Protein AF-A0A1M6JCG7-F1 (afdb_monomer_lite)

Sequence (167 aa):
MKNRKSKFIVLGVSAVIVILLGVAGFILHQKQAKESNDVATKEIVLDKKSDEKLDAVSEKQYDTLKANLSSVSSTFTLIHQMANTKIEAEDNQIWGKADITKGRCKALLEYYADHKQEAKELLGEKDYEDLVDGITKWSKDDYSKSSRVHNIVWERLGGGNGKAKEK

InterPro domains:
  IPR046208 Protein of unknown function DUF6241 [PF19754] (79-166)

Structure (mmCIF, N/CA/C/O backbone):
data_AF-A0A1M6JCG7-F1
#
_entry.id   AF-A0A1M6JCG7-F1
#
loop_
_atom_site.group_PDB
_atom_site.id
_atom_site.type_symbol
_atom_site.label_atom_id
_atom_site.label_alt_id
_atom_site.label_comp_id
_atom_site.label_asym_id
_atom_site.label_entity_id
_atom_site.label_seq_id
_atom_site.pdbx_PDB_ins_code
_atom_site.Cartn_x
_atom_site.Cartn_y
_atom_site.Cartn_z
_atom_site.occupancy
_atom_site.B_iso_or_equiv
_atom_site.auth_seq_id
_atom_site.auth_comp_id
_atom_site.auth_asym_id
_atom_site.auth_atom_id
_atom_site.pdbx_PDB_model_num
ATOM 1 N N . MET A 1 1 ? 69.219 -17.751 -30.875 1.00 46.59 1 MET A N 1
ATOM 2 C CA . MET A 1 1 ? 67.799 -17.323 -30.930 1.00 46.59 1 MET A CA 1
ATOM 3 C C . MET A 1 1 ? 66.922 -18.275 -30.115 1.00 46.59 1 MET A C 1
ATOM 5 O O . MET A 1 1 ? 66.419 -19.251 -30.648 1.00 46.59 1 MET A O 1
ATOM 9 N N . LYS A 1 2 ? 66.743 -18.031 -28.815 1.00 50.91 2 LYS A N 1
ATOM 10 C CA . LYS A 1 2 ? 65.752 -18.715 -27.963 1.00 50.91 2 LYS A CA 1
ATOM 11 C C . LYS A 1 2 ? 65.147 -17.643 -27.045 1.00 50.91 2 LYS A C 1
ATOM 13 O O . LYS A 1 2 ? 65.868 -16.724 -26.680 1.00 50.91 2 LYS A O 1
ATOM 18 N N . ASN A 1 3 ? 63.856 -17.747 -26.709 1.00 53.81 3 ASN A N 1
ATOM 19 C CA . ASN A 1 3 ? 63.162 -16.999 -25.629 1.00 53.81 3 ASN A CA 1
ATOM 20 C C . ASN A 1 3 ? 62.200 -15.844 -25.997 1.00 53.81 3 ASN A C 1
ATOM 22 O O . ASN A 1 3 ? 61.970 -14.968 -25.165 1.00 53.81 3 ASN A O 1
ATOM 26 N N . ARG A 1 4 ? 61.548 -15.846 -27.172 1.00 52.19 4 ARG A N 1
ATOM 27 C CA . ARG A 1 4 ? 60.348 -14.994 -27.388 1.00 52.19 4 ARG A CA 1
ATOM 28 C C . ARG A 1 4 ? 59.008 -15.734 -27.292 1.00 52.19 4 ARG A C 1
ATOM 30 O O . ARG A 1 4 ? 58.022 -15.112 -26.930 1.00 52.19 4 ARG A O 1
ATOM 37 N N . LYS A 1 5 ? 58.962 -17.052 -27.528 1.00 47.44 5 LYS A N 1
ATOM 38 C CA . LYS A 1 5 ? 57.702 -17.828 -27.529 1.00 47.44 5 LYS A CA 1
ATOM 39 C C . LYS A 1 5 ? 57.186 -18.206 -26.127 1.00 47.44 5 LYS A C 1
ATOM 41 O O . LYS A 1 5 ? 55.987 -18.365 -25.960 1.00 47.44 5 LYS A O 1
ATOM 46 N N . SER A 1 6 ? 58.051 -18.294 -25.110 1.00 49.62 6 SER A N 1
ATOM 47 C CA . SER A 1 6 ? 57.652 -18.689 -23.744 1.00 49.62 6 SER A CA 1
ATOM 48 C C . SER A 1 6 ? 56.943 -17.582 -22.954 1.00 49.62 6 SER A C 1
ATOM 50 O O . SER A 1 6 ? 56.085 -17.883 -22.133 1.00 49.62 6 SER A O 1
ATOM 52 N N . LYS A 1 7 ? 57.239 -16.302 -23.222 1.00 43.25 7 LYS A N 1
ATOM 53 C CA . LYS A 1 7 ? 56.613 -15.171 -22.510 1.00 43.25 7 LYS A CA 1
ATOM 54 C C . LYS A 1 7 ? 55.132 -14.985 -22.870 1.00 43.25 7 LYS A C 1
ATOM 56 O O . LYS A 1 7 ? 54.348 -14.617 -22.006 1.00 43.25 7 LYS A O 1
ATOM 61 N N . PHE A 1 8 ? 54.742 -15.301 -24.107 1.00 44.47 8 PHE A N 1
ATOM 62 C CA . PHE A 1 8 ? 53.342 -15.234 -24.549 1.00 44.47 8 PHE A CA 1
ATOM 63 C C . PHE A 1 8 ? 52.494 -16.409 -24.041 1.00 44.47 8 PHE A C 1
ATOM 65 O O . PHE A 1 8 ? 51.313 -16.228 -23.769 1.00 44.47 8 PHE A O 1
ATOM 72 N N . ILE A 1 9 ? 53.094 -17.588 -23.844 1.00 49.84 9 ILE A N 1
ATOM 73 C CA . ILE A 1 9 ? 52.392 -18.755 -23.287 1.00 49.84 9 ILE A CA 1
ATOM 74 C C . ILE A 1 9 ? 52.117 -18.550 -21.788 1.00 49.84 9 ILE A C 1
ATOM 76 O O . ILE A 1 9 ? 51.014 -18.822 -21.327 1.00 49.84 9 ILE A O 1
ATOM 80 N N . VAL A 1 10 ? 53.072 -17.991 -21.036 1.00 49.91 10 VAL A N 1
ATOM 81 C CA . VAL A 1 10 ? 52.895 -17.722 -19.595 1.00 49.91 10 VAL A CA 1
ATOM 82 C C . VAL A 1 10 ? 51.874 -16.600 -19.334 1.00 49.91 10 VAL A C 1
ATOM 84 O O . VAL A 1 10 ? 51.085 -16.722 -18.400 1.00 49.91 10 VAL A O 1
ATOM 87 N N . LEU A 1 11 ? 51.814 -15.556 -20.177 1.00 48.00 11 LEU A N 1
ATOM 88 C CA . LEU A 1 11 ? 50.774 -14.514 -20.081 1.00 48.00 11 LEU A CA 1
ATOM 89 C C . LEU A 1 11 ? 49.374 -15.012 -20.484 1.00 48.00 11 LEU A C 1
ATOM 91 O O . LEU A 1 11 ? 48.381 -14.592 -19.898 1.00 48.00 11 LEU A O 1
ATOM 95 N N . GLY A 1 12 ? 49.276 -15.899 -21.480 1.00 49.75 12 GLY A N 1
ATOM 96 C CA . GLY A 1 12 ? 47.991 -16.462 -21.909 1.00 49.75 12 GLY A CA 1
ATOM 97 C C . GLY A 1 12 ? 47.369 -17.386 -20.858 1.00 49.75 12 GLY A C 1
ATOM 98 O O . GLY A 1 12 ? 46.163 -17.345 -20.634 1.00 49.75 12 GLY A O 1
ATOM 99 N N . VAL A 1 13 ? 48.193 -18.177 -20.161 1.00 54.72 13 VAL A N 1
ATOM 100 C CA . VAL A 1 13 ? 47.728 -19.088 -19.101 1.00 54.72 13 VAL A CA 1
ATOM 101 C C . VAL A 1 13 ? 47.301 -18.324 -17.841 1.00 54.72 13 VAL A C 1
ATOM 103 O O . VAL A 1 13 ? 46.304 -18.695 -17.224 1.00 54.72 13 VAL A O 1
ATOM 106 N N . SER A 1 14 ? 47.978 -17.225 -17.478 1.00 55.44 14 SER A N 1
ATOM 107 C CA . SER A 1 14 ? 47.575 -16.423 -16.312 1.00 55.44 14 SER A CA 1
ATOM 108 C C . SER A 1 14 ? 46.227 -15.717 -16.515 1.00 55.44 14 SER A C 1
ATOM 110 O O . SER A 1 14 ? 45.427 -15.667 -15.583 1.00 55.44 14 SER A O 1
ATOM 112 N N . ALA A 1 15 ? 45.924 -15.250 -17.732 1.00 57.25 15 ALA A N 1
ATOM 113 C CA . ALA A 1 15 ? 44.639 -14.625 -18.052 1.00 57.25 15 ALA A CA 1
ATOM 114 C C . ALA A 1 15 ? 43.456 -15.607 -17.942 1.00 57.25 15 ALA A C 1
ATOM 116 O O . ALA A 1 15 ? 42.403 -15.250 -17.416 1.00 57.25 15 ALA A O 1
ATOM 117 N N . VAL A 1 16 ? 43.638 -16.865 -18.363 1.00 60.34 16 VAL A N 1
ATOM 118 C CA . VAL A 1 16 ? 42.601 -17.908 -18.249 1.00 60.34 16 VAL A CA 1
ATOM 119 C C . VAL A 1 16 ? 42.329 -18.268 -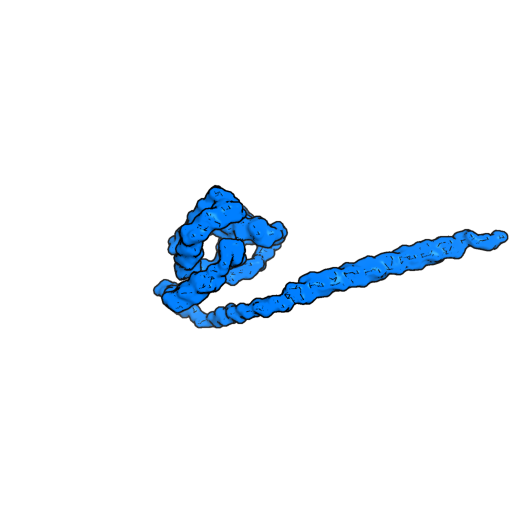16.784 1.00 60.34 16 VAL A C 1
ATOM 121 O O . VAL A 1 16 ? 41.175 -18.457 -16.405 1.00 60.34 16 VAL A O 1
ATOM 124 N N . ILE A 1 17 ? 43.359 -18.292 -15.931 1.00 61.72 17 ILE A N 1
ATOM 125 C CA . ILE A 1 17 ? 43.202 -18.570 -14.494 1.00 61.72 17 ILE A CA 1
ATOM 126 C C . ILE A 1 17 ? 42.428 -17.444 -13.789 1.00 61.72 17 ILE A C 1
ATOM 128 O O . ILE A 1 17 ? 41.550 -17.732 -12.979 1.00 61.72 17 ILE A O 1
ATOM 132 N N . VAL A 1 18 ? 42.681 -16.173 -14.127 1.00 63.53 18 VAL A N 1
ATOM 133 C CA . VAL A 1 18 ? 41.936 -15.032 -13.555 1.00 63.53 18 VAL A CA 1
ATOM 134 C C . VAL A 1 18 ? 40.460 -15.062 -13.967 1.00 63.53 18 VAL A C 1
ATOM 136 O O . VAL A 1 18 ? 39.590 -14.814 -13.133 1.00 63.53 18 VAL A O 1
ATOM 139 N N . ILE A 1 19 ? 40.157 -15.436 -15.215 1.00 64.50 19 ILE A N 1
ATOM 140 C CA . ILE A 1 19 ? 38.773 -15.585 -15.691 1.00 64.50 19 ILE A CA 1
ATOM 141 C C . ILE A 1 19 ? 38.066 -16.740 -14.964 1.00 64.50 19 ILE A C 1
ATOM 143 O O . ILE A 1 19 ? 36.939 -16.570 -14.504 1.00 64.50 19 ILE A O 1
ATOM 147 N N . LEU A 1 20 ? 38.727 -17.891 -14.794 1.00 62.78 20 LEU A N 1
ATOM 148 C CA . LEU A 1 20 ? 38.153 -19.039 -14.081 1.00 62.78 20 LEU A CA 1
ATOM 149 C C . LEU A 1 20 ? 37.900 -18.743 -12.593 1.00 62.78 20 LEU A C 1
ATOM 151 O O . LEU A 1 20 ? 36.850 -19.117 -12.070 1.00 62.78 20 LEU A O 1
ATOM 155 N N . LEU A 1 21 ? 38.809 -18.025 -11.926 1.00 69.69 21 LEU A N 1
ATOM 156 C CA . LEU A 1 21 ? 38.620 -17.587 -10.538 1.00 69.69 21 LEU A CA 1
ATOM 157 C C . LEU A 1 21 ? 37.486 -16.555 -10.408 1.00 69.69 21 LEU A C 1
ATOM 159 O O . LEU A 1 21 ? 36.711 -16.624 -9.456 1.00 69.69 21 LEU A O 1
ATOM 163 N N . GLY A 1 22 ? 37.335 -15.651 -11.383 1.00 66.38 22 GLY A N 1
ATOM 164 C CA . GLY A 1 22 ? 36.226 -14.694 -11.432 1.00 66.38 22 GLY A CA 1
ATOM 165 C C . GLY A 1 22 ? 34.858 -15.364 -11.606 1.00 66.38 22 GLY A C 1
ATOM 166 O O . GLY A 1 22 ? 33.916 -15.035 -10.886 1.00 66.38 22 GLY A O 1
ATOM 167 N N . VAL A 1 23 ? 34.752 -16.355 -12.500 1.00 70.44 23 VAL A N 1
ATOM 168 C CA . VAL A 1 23 ? 33.512 -17.129 -12.707 1.00 70.44 23 VAL A CA 1
ATOM 169 C C . VAL A 1 23 ? 33.163 -17.955 -11.465 1.00 70.44 23 VAL A C 1
ATOM 171 O O . VAL A 1 23 ? 32.008 -17.965 -11.043 1.00 70.44 23 VAL A O 1
ATOM 174 N N . ALA A 1 24 ? 34.151 -18.598 -10.833 1.00 69.06 24 ALA A N 1
ATOM 175 C CA . ALA A 1 24 ? 33.936 -19.334 -9.588 1.00 69.06 24 ALA A CA 1
ATOM 176 C C . ALA A 1 24 ? 33.462 -18.409 -8.450 1.00 69.06 24 ALA A C 1
ATOM 178 O O . ALA A 1 24 ? 32.502 -18.740 -7.752 1.00 69.06 24 ALA A O 1
ATOM 179 N N . GLY A 1 25 ? 34.069 -17.225 -8.307 1.00 68.44 25 GLY A N 1
ATOM 180 C CA . GLY A 1 25 ? 33.641 -16.210 -7.340 1.00 68.44 25 GLY A CA 1
ATOM 181 C C . GLY A 1 25 ? 32.210 -15.718 -7.581 1.00 68.44 25 GLY A C 1
ATOM 182 O O . GLY A 1 25 ? 31.429 -15.615 -6.637 1.00 68.44 25 GLY A O 1
ATOM 183 N N . PHE A 1 26 ? 31.826 -15.495 -8.842 1.00 71.75 26 PHE A N 1
ATOM 184 C CA . PHE A 1 26 ? 30.469 -15.079 -9.212 1.00 71.75 26 PHE A CA 1
ATOM 185 C C . PHE A 1 26 ? 29.409 -16.146 -8.883 1.00 71.75 26 PHE A C 1
ATOM 187 O O . PHE A 1 26 ? 28.345 -15.819 -8.355 1.00 71.75 26 PHE A O 1
ATOM 194 N N . ILE A 1 27 ? 29.706 -17.429 -9.127 1.00 72.50 27 ILE A N 1
ATOM 195 C CA . ILE A 1 27 ? 28.801 -18.543 -8.788 1.00 72.50 27 ILE A CA 1
ATOM 196 C C . ILE A 1 27 ? 28.631 -18.672 -7.267 1.00 72.50 27 ILE A C 1
ATOM 198 O O . ILE A 1 27 ? 27.515 -18.886 -6.789 1.00 72.50 27 ILE A O 1
ATOM 202 N N . LEU A 1 28 ? 29.711 -18.513 -6.494 1.00 66.75 28 LEU A N 1
ATOM 203 C CA . LEU A 1 28 ? 29.642 -18.544 -5.030 1.00 66.75 28 LEU A CA 1
ATOM 204 C C . LEU A 1 28 ? 28.863 -17.348 -4.466 1.00 66.75 28 LEU A C 1
ATOM 206 O O . LEU A 1 28 ? 28.056 -17.536 -3.559 1.00 66.75 28 LEU A O 1
ATOM 210 N N . HIS A 1 29 ? 29.018 -16.152 -5.044 1.00 63.22 29 HIS A N 1
ATOM 211 C CA . HIS A 1 29 ? 28.244 -14.971 -4.649 1.00 63.22 29 HIS A CA 1
ATOM 212 C C . HIS A 1 29 ? 26.741 -15.140 -4.943 1.00 63.22 29 HIS A C 1
ATOM 214 O O . HIS A 1 29 ? 25.907 -14.826 -4.094 1.00 63.22 29 HIS A O 1
ATOM 220 N N . GLN A 1 30 ? 26.375 -15.734 -6.090 1.00 58.78 30 GLN A N 1
ATOM 221 C CA . GLN A 1 30 ? 24.980 -16.107 -6.371 1.00 58.78 30 GLN A CA 1
ATOM 222 C C . GLN A 1 30 ? 24.433 -17.163 -5.400 1.00 58.78 30 GLN A C 1
ATOM 224 O O . GLN A 1 30 ? 23.256 -17.108 -5.043 1.00 58.78 30 GLN A O 1
ATOM 229 N N . LYS A 1 31 ? 25.257 -18.127 -4.965 1.00 51.72 31 LYS A N 1
ATOM 230 C CA . LYS A 1 31 ? 24.849 -19.121 -3.959 1.00 51.72 31 LYS A CA 1
ATOM 231 C C . LYS A 1 31 ? 24.625 -18.491 -2.586 1.00 51.72 31 LYS A C 1
ATOM 233 O O . LYS A 1 31 ? 23.617 -18.798 -1.962 1.00 51.72 31 LYS A O 1
ATOM 238 N N . GLN A 1 32 ? 25.484 -17.568 -2.156 1.00 45.47 32 GLN A N 1
ATOM 239 C CA . GLN A 1 32 ? 25.318 -16.859 -0.881 1.00 45.47 32 GLN A CA 1
ATOM 240 C C . GLN A 1 32 ? 24.074 -15.951 -0.875 1.00 45.47 32 GLN A C 1
ATOM 242 O O . GLN A 1 32 ? 23.371 -15.885 0.130 1.00 45.47 32 GLN A O 1
ATOM 247 N N . ALA A 1 33 ? 23.732 -15.337 -2.014 1.00 47.69 33 ALA A N 1
ATOM 248 C CA . ALA A 1 33 ? 22.471 -14.606 -2.179 1.00 47.69 33 ALA A CA 1
ATOM 249 C C . ALA A 1 33 ? 21.226 -15.523 -2.171 1.00 47.69 33 ALA A C 1
ATOM 251 O O . ALA A 1 33 ? 20.132 -15.076 -1.823 1.00 47.69 33 ALA A O 1
ATOM 252 N N . LYS A 1 34 ? 21.376 -16.811 -2.520 1.00 43.78 34 LYS A N 1
ATOM 253 C CA . LYS A 1 34 ? 20.299 -17.813 -2.443 1.00 43.78 34 LYS A CA 1
ATOM 254 C C . LYS A 1 34 ? 20.165 -18.476 -1.066 1.00 43.78 34 LYS A C 1
ATOM 256 O O . LYS A 1 34 ? 19.048 -18.811 -0.696 1.00 43.78 34 LYS A O 1
ATOM 261 N N . GLU A 1 35 ? 21.246 -18.630 -0.300 1.00 43.91 35 GLU A N 1
ATOM 262 C CA . GLU A 1 35 ? 21.217 -19.278 1.028 1.00 43.91 35 GLU A CA 1
ATOM 263 C C . GLU A 1 35 ? 20.859 -18.334 2.193 1.00 43.91 35 GLU A C 1
ATOM 265 O O . GLU A 1 35 ? 20.558 -18.801 3.284 1.00 43.91 35 GLU A O 1
ATOM 270 N N . SER A 1 36 ? 20.792 -17.016 1.974 1.00 40.72 36 SER A N 1
ATOM 271 C CA . SER A 1 36 ? 20.295 -16.049 2.975 1.00 40.72 36 SER A CA 1
ATOM 272 C C . SER A 1 36 ? 18.757 -15.957 3.057 1.00 40.72 36 SER A C 1
ATOM 274 O O . SER A 1 36 ? 18.238 -15.161 3.837 1.00 40.72 36 SER A O 1
ATOM 276 N N . ASN A 1 37 ? 18.018 -16.737 2.262 1.00 41.59 37 ASN A N 1
ATOM 277 C CA . ASN A 1 37 ? 16.550 -16.773 2.278 1.00 41.59 37 ASN A CA 1
ATOM 278 C C . ASN A 1 37 ? 16.002 -18.095 2.842 1.00 41.59 37 ASN A C 1
ATOM 280 O O . ASN A 1 37 ? 14.951 -18.557 2.412 1.00 41.59 37 ASN A O 1
ATOM 284 N N . ASP A 1 38 ? 16.685 -18.690 3.822 1.00 43.06 38 ASP A N 1
ATOM 285 C CA . ASP A 1 38 ? 16.064 -19.654 4.741 1.00 43.06 38 ASP A CA 1
ATOM 286 C C . ASP A 1 38 ? 15.606 -18.934 6.018 1.00 43.06 38 ASP A C 1
ATOM 288 O O . ASP A 1 38 ? 16.042 -19.197 7.136 1.00 43.06 38 ASP A O 1
ATOM 292 N N . VAL A 1 39 ? 14.743 -17.936 5.839 1.00 40.44 39 VAL A N 1
ATOM 293 C CA . VAL A 1 39 ? 13.792 -17.559 6.882 1.00 40.44 39 VAL A CA 1
ATOM 294 C C . VAL A 1 39 ? 12.486 -18.139 6.402 1.00 40.44 39 VAL A C 1
ATOM 296 O O . VAL A 1 39 ? 11.931 -17.657 5.419 1.00 40.44 39 VAL A O 1
ATOM 299 N N . ALA A 1 40 ? 12.050 -19.201 7.074 1.00 45.94 40 ALA A N 1
ATOM 300 C CA . ALA A 1 40 ? 10.785 -19.877 6.859 1.00 45.94 40 ALA A CA 1
ATOM 301 C C . ALA A 1 40 ? 9.646 -18.862 6.671 1.00 45.94 40 ALA A C 1
ATOM 303 O O . ALA A 1 40 ? 9.018 -18.399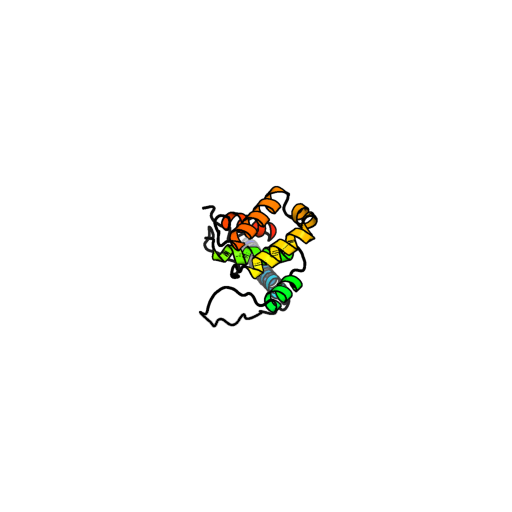 7.627 1.00 45.94 40 ALA A O 1
ATOM 304 N N . THR A 1 41 ? 9.355 -18.531 5.416 1.00 35.91 41 THR A N 1
ATOM 305 C CA . THR A 1 41 ? 8.092 -17.941 5.020 1.00 35.91 41 THR A CA 1
ATOM 306 C C . THR A 1 41 ? 7.073 -19.035 5.239 1.00 35.91 41 THR A C 1
ATOM 308 O O . THR A 1 41 ? 6.939 -19.980 4.466 1.00 35.91 41 THR A O 1
ATOM 311 N N . LYS A 1 42 ? 6.381 -18.937 6.373 1.00 36.75 42 LYS A N 1
ATOM 312 C CA . LYS A 1 42 ? 5.181 -19.709 6.644 1.00 36.75 42 LYS A CA 1
ATOM 313 C C . LYS A 1 42 ? 4.156 -19.272 5.600 1.00 36.75 42 LYS A C 1
ATOM 315 O O . LYS A 1 42 ? 3.434 -18.298 5.789 1.00 36.75 42 LYS A O 1
ATOM 320 N N . GLU A 1 43 ? 4.194 -19.938 4.453 1.00 34.91 43 GLU A N 1
ATOM 321 C CA . GLU A 1 43 ? 3.264 -19.763 3.355 1.00 34.91 43 GLU A CA 1
ATOM 322 C C . GLU A 1 43 ? 1.884 -20.120 3.911 1.00 34.91 43 GLU A C 1
ATOM 324 O O . GLU A 1 43 ? 1.542 -21.286 4.114 1.00 34.91 43 GLU A O 1
ATOM 329 N N . ILE A 1 44 ? 1.102 -19.101 4.271 1.00 39.28 44 ILE A N 1
ATOM 330 C CA . ILE A 1 44 ? -0.320 -19.289 4.518 1.00 39.28 44 ILE A CA 1
ATOM 331 C C . ILE A 1 44 ? -0.915 -19.534 3.136 1.00 39.28 44 ILE A C 1
ATOM 333 O O . ILE A 1 44 ? -1.264 -18.599 2.416 1.00 39.28 44 ILE A O 1
ATOM 337 N N . VAL A 1 45 ? -0.977 -20.810 2.757 1.00 37.47 45 VAL A N 1
ATOM 338 C CA . VAL A 1 45 ? -1.796 -21.293 1.651 1.00 37.47 45 VAL A CA 1
ATOM 339 C C . VAL A 1 45 ? -3.241 -20.956 2.016 1.00 37.47 45 VAL A C 1
ATOM 341 O O . VAL A 1 45 ? -3.902 -21.671 2.765 1.00 37.47 45 VAL A O 1
ATOM 344 N N . LEU A 1 46 ? -3.709 -19.799 1.550 1.00 40.38 46 LEU A N 1
ATOM 345 C CA . LEU A 1 46 ? -5.127 -19.478 1.525 1.00 40.38 46 LEU A CA 1
ATOM 346 C C . LEU A 1 46 ? -5.750 -20.358 0.448 1.00 40.38 46 LEU A C 1
ATOM 348 O O . LEU A 1 46 ? -5.549 -20.144 -0.749 1.00 40.38 46 LEU A O 1
ATOM 352 N N . ASP A 1 47 ? -6.452 -21.381 0.923 1.00 35.06 47 ASP A N 1
ATOM 353 C CA . ASP A 1 47 ? -7.245 -22.314 0.141 1.00 35.06 47 ASP A CA 1
ATOM 354 C C . ASP A 1 47 ? -8.084 -21.562 -0.901 1.00 35.06 47 ASP A C 1
ATOM 356 O O . ASP A 1 47 ? -9.001 -20.800 -0.585 1.00 35.06 47 ASP A O 1
ATOM 360 N N . LYS A 1 48 ? -7.762 -21.779 -2.178 1.00 47.81 48 LYS A N 1
ATOM 361 C CA . LYS A 1 48 ? -8.604 -21.356 -3.294 1.00 47.81 48 LYS A CA 1
ATOM 362 C C . LYS A 1 48 ? -9.768 -22.329 -3.413 1.00 47.81 48 LYS A C 1
ATOM 364 O O . LYS A 1 48 ? -9.683 -23.307 -4.154 1.00 47.81 48 LYS A O 1
ATOM 369 N N . LYS A 1 49 ? -10.869 -22.032 -2.724 1.00 40.09 49 LYS A N 1
ATOM 370 C CA . LYS A 1 49 ? -12.203 -22.498 -3.120 1.00 40.09 49 LYS A CA 1
ATOM 371 C C . LYS A 1 49 ? -13.302 -21.710 -2.416 1.00 40.09 49 LYS A C 1
ATOM 373 O O . LYS A 1 49 ? -13.587 -21.955 -1.251 1.00 40.09 49 LYS A O 1
ATOM 378 N N . SER A 1 50 ? -13.930 -20.794 -3.145 1.00 32.22 50 SER A N 1
ATOM 379 C CA . SER A 1 50 ? -15.393 -20.679 -3.275 1.00 32.22 50 SER A CA 1
ATOM 380 C C . SER A 1 50 ? -15.741 -19.354 -3.948 1.00 32.22 50 SER A C 1
ATOM 382 O O . SER A 1 50 ? -15.514 -18.274 -3.410 1.00 32.22 50 SER A O 1
ATOM 384 N N . ASP A 1 51 ? -16.309 -19.462 -5.145 1.00 42.28 51 ASP A N 1
ATOM 385 C CA . ASP A 1 51 ? -17.251 -18.478 -5.658 1.00 42.28 51 ASP A CA 1
ATOM 386 C C . ASP A 1 51 ? -18.490 -18.516 -4.753 1.00 42.28 51 ASP A C 1
ATOM 388 O O . ASP A 1 51 ? -19.411 -19.291 -4.991 1.00 42.28 51 ASP A O 1
ATOM 392 N N . GLU A 1 52 ? -18.508 -17.731 -3.676 1.00 36.94 52 GLU A N 1
ATOM 393 C CA . GLU A 1 52 ? -19.742 -17.452 -2.940 1.00 36.94 52 GLU A CA 1
ATOM 394 C C . GLU A 1 52 ? -19.638 -16.113 -2.192 1.00 36.94 52 GLU A C 1
ATOM 396 O O . GLU A 1 52 ? -18.880 -15.958 -1.243 1.00 36.94 52 GLU A O 1
ATOM 401 N N . LYS A 1 53 ? -20.413 -15.138 -2.682 1.00 35.75 53 LYS A N 1
ATOM 402 C CA . LYS A 1 53 ? -20.946 -13.956 -1.986 1.00 35.75 53 LYS A CA 1
ATOM 403 C C . LYS A 1 53 ? -19.968 -13.132 -1.116 1.00 35.75 53 LYS A C 1
ATOM 405 O O . LYS A 1 53 ? -19.696 -13.438 0.041 1.00 35.75 53 LYS A O 1
ATOM 410 N N . LEU A 1 54 ? -19.544 -11.996 -1.683 1.00 50.88 54 LEU A N 1
ATOM 411 C CA . LEU A 1 54 ? -18.898 -10.880 -0.983 1.00 50.88 54 LEU A CA 1
ATOM 412 C C . LEU A 1 54 ? -19.683 -10.422 0.266 1.00 50.88 54 LEU A C 1
ATOM 414 O O . LEU A 1 54 ? -20.910 -10.494 0.309 1.00 50.88 54 LEU A O 1
ATOM 418 N N . ASP A 1 55 ? -18.918 -9.848 1.198 1.00 49.84 55 ASP A N 1
ATOM 419 C CA . ASP A 1 55 ? -19.318 -9.109 2.404 1.00 49.84 55 ASP A CA 1
ATOM 420 C C . ASP A 1 55 ? -19.635 -9.918 3.668 1.00 49.84 55 ASP A C 1
ATOM 422 O O . ASP A 1 55 ? -20.719 -9.861 4.235 1.00 49.84 55 ASP A O 1
ATOM 426 N N . ALA A 1 56 ? -18.600 -10.574 4.190 1.00 45.75 56 ALA A N 1
ATOM 427 C CA . ALA A 1 56 ? -18.207 -10.443 5.593 1.00 45.75 56 ALA A CA 1
ATOM 428 C C . ALA A 1 56 ? -16.791 -11.008 5.734 1.00 45.75 56 ALA A C 1
ATOM 430 O O . ALA A 1 56 ? -16.596 -12.221 5.762 1.00 45.75 56 ALA A O 1
ATOM 431 N N . VAL A 1 57 ? -15.775 -10.144 5.830 1.00 57.12 57 VAL A N 1
ATOM 432 C CA . VAL A 1 57 ? -14.526 -10.595 6.456 1.00 57.12 57 VAL A CA 1
ATOM 433 C C . VAL A 1 57 ? -14.926 -11.003 7.865 1.00 57.12 57 VAL A C 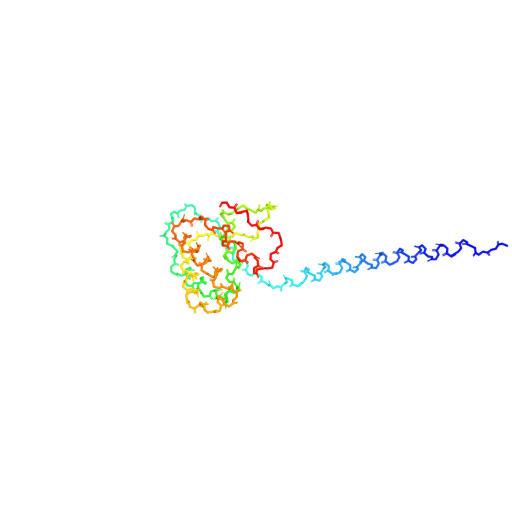1
ATOM 435 O O . VAL A 1 57 ? -15.415 -10.162 8.618 1.00 57.12 57 VAL A O 1
ATOM 438 N N . SER A 1 58 ? -14.807 -12.290 8.191 1.00 69.12 58 SER A N 1
ATOM 439 C CA . SER A 1 58 ? -15.129 -12.741 9.544 1.00 69.12 58 SER A CA 1
ATOM 440 C C . SER A 1 58 ? -14.285 -11.930 10.528 1.00 69.12 58 SER A C 1
ATOM 442 O O . SER A 1 58 ? -13.109 -11.673 10.273 1.00 69.12 58 SER A O 1
ATOM 444 N N . GLU A 1 59 ? -14.869 -11.501 11.641 1.00 67.31 59 GLU A N 1
ATOM 445 C CA . GLU A 1 59 ? -14.189 -10.666 12.644 1.00 67.31 59 GLU A CA 1
ATOM 446 C C . GLU A 1 59 ? -12.854 -11.298 13.088 1.00 67.31 59 GLU A C 1
ATOM 448 O O . GLU A 1 59 ? -11.826 -10.637 13.179 1.00 67.31 59 GLU A O 1
ATOM 453 N N . LYS A 1 60 ? -12.809 -12.634 13.127 1.00 71.75 60 LYS A N 1
ATOM 454 C CA . LYS A 1 60 ? -11.592 -13.427 13.334 1.00 71.75 60 LYS A CA 1
ATOM 455 C C . LYS A 1 60 ? -10.495 -13.203 12.279 1.00 71.75 60 LYS A C 1
ATOM 457 O O . LYS A 1 60 ? -9.315 -13.157 12.626 1.00 71.75 60 LYS A O 1
ATOM 462 N N . GLN A 1 61 ? -10.842 -13.106 10.994 1.00 72.56 61 GLN A N 1
ATOM 463 C CA . GLN A 1 61 ? -9.880 -12.806 9.922 1.00 72.56 61 GLN A CA 1
ATOM 464 C C . GLN A 1 61 ? -9.370 -11.366 10.015 1.00 72.56 61 GLN A C 1
ATOM 466 O O . GLN A 1 61 ? -8.199 -11.120 9.732 1.00 72.56 61 GLN A O 1
ATOM 471 N N . TYR A 1 62 ? -10.231 -10.436 10.431 1.00 75.81 62 TYR A N 1
ATOM 472 C CA . TYR A 1 62 ? -9.860 -9.049 10.684 1.00 75.81 62 TYR A CA 1
ATOM 473 C C . TYR A 1 62 ? -8.859 -8.931 11.840 1.00 75.81 62 TYR A C 1
ATOM 475 O O . TYR A 1 62 ? -7.778 -8.374 11.656 1.00 75.81 62 TYR A O 1
ATOM 483 N N . ASP A 1 63 ? -9.171 -9.531 12.988 1.00 74.88 63 ASP A N 1
ATOM 484 C CA . ASP A 1 63 ? -8.314 -9.501 14.177 1.00 74.88 63 ASP A CA 1
ATOM 485 C C . ASP A 1 63 ? -6.966 -10.168 13.916 1.00 74.88 63 ASP A C 1
ATOM 487 O O . ASP A 1 63 ? -5.916 -9.642 14.283 1.00 74.88 63 ASP A O 1
ATOM 491 N N . THR A 1 64 ? -6.982 -11.302 13.208 1.00 78.00 64 THR A N 1
ATOM 492 C CA . THR A 1 64 ? -5.752 -11.991 12.799 1.00 78.00 64 THR A CA 1
ATOM 493 C C . THR A 1 64 ? -4.907 -11.100 11.894 1.00 78.00 64 THR A C 1
ATOM 495 O O . THR A 1 64 ? -3.693 -11.031 12.060 1.00 78.00 64 THR A O 1
ATOM 498 N N . LEU A 1 65 ? -5.517 -10.404 10.931 1.00 80.06 65 LEU A N 1
ATOM 499 C CA . LEU A 1 65 ? -4.783 -9.493 10.060 1.00 80.06 65 LEU A CA 1
ATOM 500 C C . LEU A 1 65 ? -4.183 -8.331 10.855 1.00 80.06 65 LEU A C 1
ATOM 502 O O . LEU A 1 65 ? -2.995 -8.062 10.708 1.00 80.06 65 LEU A O 1
ATOM 506 N N . LYS A 1 66 ? -4.982 -7.687 11.712 1.00 77.25 66 LYS A N 1
ATOM 507 C CA . LYS A 1 66 ? -4.542 -6.572 12.557 1.00 77.25 66 LYS A CA 1
ATOM 508 C C . LYS A 1 66 ? -3.370 -6.979 13.452 1.00 77.25 66 LYS A C 1
ATOM 510 O O . LYS A 1 66 ? -2.392 -6.247 13.526 1.00 77.25 66 LYS A O 1
ATOM 515 N N . ALA A 1 67 ? -3.421 -8.171 14.048 1.00 78.88 67 ALA A N 1
ATOM 516 C CA . ALA A 1 67 ? -2.342 -8.710 14.877 1.00 78.88 67 ALA A CA 1
ATOM 517 C C . ALA A 1 67 ? -1.041 -9.003 14.102 1.00 78.88 67 ALA A C 1
ATOM 519 O O . ALA A 1 67 ? 0.029 -9.043 14.704 1.00 78.88 67 ALA A O 1
ATOM 520 N N . ASN A 1 68 ? -1.116 -9.212 12.784 1.00 79.25 68 ASN A N 1
ATOM 521 C CA . ASN A 1 68 ? 0.052 -9.477 11.940 1.00 79.25 68 ASN A CA 1
ATOM 522 C C . ASN A 1 68 ? 0.706 -8.201 11.377 1.00 79.25 68 ASN A C 1
ATOM 524 O O . ASN A 1 68 ? 1.782 -8.292 10.785 1.00 79.25 68 ASN A O 1
ATOM 528 N N . LEU A 1 69 ? 0.092 -7.022 11.542 1.00 84.94 69 LEU A N 1
ATOM 529 C CA . LEU A 1 69 ? 0.711 -5.746 11.173 1.00 84.94 69 LEU A CA 1
ATOM 530 C C . LEU A 1 69 ? 1.707 -5.347 12.268 1.00 84.94 69 LEU A C 1
ATOM 532 O O . LEU A 1 69 ? 1.316 -4.888 13.339 1.00 84.94 69 LEU A O 1
ATOM 536 N N . SER A 1 70 ? 2.996 -5.566 12.013 1.00 83.25 70 SER A N 1
ATOM 537 C CA . SER A 1 70 ? 4.052 -5.449 13.028 1.00 83.25 70 SER A CA 1
ATOM 538 C C . SER A 1 70 ? 4.875 -4.160 12.942 1.00 83.25 70 SER A C 1
ATOM 540 O O . SER A 1 70 ? 5.472 -3.755 13.935 1.00 83.25 70 SER A O 1
ATOM 542 N N . SER A 1 71 ? 4.914 -3.508 11.779 1.00 90.12 71 SER A N 1
ATOM 543 C CA . SER A 1 71 ? 5.537 -2.191 11.562 1.00 90.12 71 SER A CA 1
ATOM 544 C C . SER A 1 71 ? 4.975 -1.514 10.314 1.00 90.12 71 SER A C 1
ATOM 546 O O . SER A 1 71 ? 4.526 -2.211 9.396 1.00 90.12 71 SER A O 1
ATOM 548 N N . VAL A 1 72 ? 5.071 -0.182 10.210 1.00 87.75 72 VAL A N 1
ATOM 549 C CA . VAL A 1 72 ? 4.628 0.545 9.005 1.00 87.75 72 VAL A CA 1
ATOM 550 C C . VAL A 1 72 ? 5.322 -0.000 7.759 1.00 87.75 72 VAL A C 1
ATOM 552 O O . VAL A 1 72 ? 4.659 -0.302 6.767 1.00 87.75 72 VAL A O 1
ATOM 555 N N . SER A 1 73 ? 6.635 -0.225 7.834 1.00 88.06 73 SER A N 1
ATOM 556 C CA . SER A 1 73 ? 7.413 -0.786 6.725 1.00 88.06 73 SER A CA 1
ATOM 557 C C . SER A 1 73 ? 6.923 -2.181 6.310 1.00 88.06 73 SER A C 1
ATOM 559 O O . SER A 1 73 ? 6.775 -2.459 5.121 1.00 88.06 73 SER A O 1
ATOM 561 N N . SER A 1 74 ? 6.561 -3.047 7.268 1.00 88.75 74 SER A N 1
ATOM 562 C CA . SER A 1 74 ? 6.017 -4.379 6.951 1.00 88.75 74 SER A CA 1
ATOM 563 C C . SER A 1 74 ? 4.693 -4.317 6.179 1.00 88.75 74 SER A C 1
ATOM 565 O O . SER A 1 74 ? 4.406 -5.196 5.361 1.00 88.75 74 SER A O 1
ATOM 567 N N . THR A 1 75 ? 3.902 -3.258 6.382 1.00 95.31 75 THR A N 1
ATOM 568 C CA . THR A 1 75 ? 2.622 -3.088 5.684 1.00 95.31 75 THR A CA 1
ATOM 569 C C . THR A 1 75 ? 2.798 -2.737 4.203 1.00 95.31 75 THR A C 1
ATOM 571 O O . THR A 1 75 ? 1.911 -3.039 3.401 1.00 95.31 75 THR A O 1
ATOM 574 N N . PHE A 1 76 ? 3.953 -2.186 3.803 1.00 95.75 76 PHE A N 1
ATOM 575 C CA . PHE A 1 76 ? 4.238 -1.814 2.413 1.00 95.75 76 PHE A CA 1
ATOM 576 C C . PHE A 1 76 ? 4.154 -3.009 1.468 1.00 95.75 76 PHE A C 1
ATOM 578 O O . PHE A 1 76 ? 3.572 -2.891 0.393 1.00 95.75 76 PHE A O 1
ATOM 585 N N . THR A 1 77 ? 4.644 -4.180 1.884 1.00 94.06 77 THR A N 1
ATOM 586 C CA . THR A 1 77 ? 4.554 -5.412 1.085 1.00 94.06 77 THR A CA 1
ATOM 587 C C . THR A 1 77 ? 3.105 -5.810 0.822 1.00 94.06 77 THR A C 1
ATOM 589 O O . THR A 1 77 ? 2.749 -6.130 -0.312 1.00 94.06 77 THR A O 1
ATOM 592 N N . LEU A 1 78 ? 2.245 -5.758 1.844 1.00 95.12 78 LEU A N 1
ATOM 593 C CA . LEU A 1 78 ? 0.828 -6.082 1.688 1.00 95.12 78 LEU A CA 1
ATOM 594 C C . LEU A 1 78 ? 0.132 -5.076 0.762 1.00 95.12 78 LEU A C 1
ATOM 596 O O . LEU A 1 78 ? -0.590 -5.480 -0.147 1.00 95.12 78 LEU A O 1
ATOM 600 N N . ILE A 1 79 ? 0.380 -3.778 0.955 1.00 97.56 79 ILE A N 1
ATOM 601 C CA . ILE A 1 79 ? -0.192 -2.710 0.122 1.00 97.56 79 ILE A CA 1
ATOM 602 C C . ILE A 1 79 ? 0.266 -2.848 -1.335 1.00 97.56 79 ILE A C 1
ATOM 604 O O . ILE A 1 79 ? -0.548 -2.715 -2.250 1.00 97.56 79 ILE A O 1
ATOM 608 N N . HIS A 1 80 ? 1.538 -3.178 -1.557 1.00 96.94 80 HIS A N 1
ATOM 609 C CA . HIS A 1 80 ? 2.100 -3.435 -2.881 1.00 96.94 80 HIS A CA 1
ATOM 610 C C . HIS A 1 80 ? 1.383 -4.602 -3.571 1.00 96.94 80 HIS A C 1
ATOM 612 O O . HIS A 1 80 ? 0.851 -4.460 -4.672 1.00 96.94 80 HIS A O 1
ATOM 618 N N . GLN A 1 81 ? 1.278 -5.744 -2.884 1.00 95.38 81 GLN A N 1
ATOM 619 C CA . GLN A 1 81 ? 0.574 -6.928 -3.381 1.00 95.38 81 GLN A CA 1
ATOM 620 C C . GLN A 1 81 ? -0.917 -6.665 -3.633 1.00 95.38 81 GLN A C 1
ATOM 622 O O . GLN A 1 81 ? -1.491 -7.223 -4.569 1.00 95.38 81 GLN A O 1
ATOM 627 N N . MET A 1 82 ? -1.546 -5.810 -2.827 1.00 97.12 82 MET A N 1
ATOM 628 C CA . MET A 1 82 ? -2.918 -5.355 -3.042 1.00 97.12 82 MET A CA 1
ATOM 629 C C . MET A 1 82 ? -3.049 -4.534 -4.326 1.00 97.12 82 MET A C 1
ATOM 631 O O . MET A 1 82 ? -3.883 -4.853 -5.179 1.00 97.12 82 MET A O 1
ATOM 635 N N . ALA A 1 83 ? -2.188 -3.534 -4.518 1.00 97.00 83 ALA A N 1
ATOM 636 C CA . ALA A 1 83 ? -2.200 -2.689 -5.709 1.00 97.00 83 ALA A CA 1
ATOM 637 C C . ALA A 1 83 ? -1.921 -3.480 -7.001 1.00 97.00 83 ALA A C 1
ATOM 639 O O . ALA A 1 83 ? -2.556 -3.232 -8.026 1.00 97.00 83 ALA A O 1
ATOM 640 N N . ASN A 1 84 ? -1.067 -4.508 -6.934 1.00 95.56 84 ASN A N 1
ATOM 641 C CA . ASN A 1 84 ? -0.757 -5.430 -8.037 1.00 95.56 84 ASN A CA 1
ATOM 642 C C . ASN A 1 84 ? -1.975 -6.149 -8.640 1.00 95.56 84 ASN A C 1
ATOM 644 O O . ASN A 1 84 ? -1.893 -6.709 -9.737 1.00 95.56 84 ASN A O 1
ATOM 648 N N . THR A 1 85 ? -3.115 -6.163 -7.946 1.00 95.44 85 THR A N 1
ATOM 649 C CA . THR A 1 85 ? -4.371 -6.708 -8.485 1.00 95.44 85 THR A CA 1
ATOM 650 C C . THR A 1 85 ? -5.088 -5.754 -9.442 1.00 95.44 85 THR A C 1
ATOM 652 O O . THR A 1 85 ? -5.993 -6.190 -10.154 1.00 95.44 85 THR A O 1
ATOM 655 N N . LYS A 1 86 ? -4.704 -4.470 -9.469 1.00 95.50 86 LYS A N 1
ATOM 656 C CA . LYS A 1 86 ? -5.402 -3.394 -10.195 1.00 95.50 86 LYS A CA 1
ATOM 657 C C . LYS A 1 86 ? -4.524 -2.610 -11.170 1.00 95.50 86 LYS A C 1
ATOM 659 O O . LYS A 1 86 ? -5.061 -1.812 -11.934 1.00 95.50 86 LYS A O 1
ATOM 664 N N . ILE A 1 87 ? -3.209 -2.817 -11.156 1.00 92.31 87 ILE A N 1
ATOM 665 C CA . ILE A 1 87 ? -2.255 -2.078 -11.993 1.00 92.31 87 ILE A CA 1
ATOM 666 C C . ILE A 1 87 ? -1.683 -2.942 -13.114 1.00 92.31 87 ILE A C 1
ATOM 668 O O . ILE A 1 87 ? -1.742 -4.172 -13.082 1.00 92.31 87 ILE A O 1
ATOM 672 N N . GLU A 1 88 ? -1.092 -2.267 -14.094 1.00 89.44 88 GLU A N 1
ATOM 673 C CA . GLU A 1 88 ? -0.211 -2.871 -15.088 1.00 89.44 88 GLU A CA 1
ATOM 674 C C . GLU A 1 88 ? 1.214 -2.388 -14.827 1.00 89.44 88 GLU A C 1
ATOM 676 O O . GLU A 1 88 ? 1.463 -1.180 -14.783 1.00 89.44 88 GLU A O 1
ATOM 681 N N . ALA A 1 89 ? 2.143 -3.326 -14.666 1.00 87.44 89 ALA A N 1
ATOM 682 C CA . ALA A 1 89 ? 3.557 -3.005 -14.553 1.00 87.44 89 ALA A CA 1
ATOM 683 C C . ALA A 1 89 ? 4.130 -2.576 -15.915 1.00 87.44 89 ALA A C 1
ATOM 685 O O . ALA A 1 89 ? 3.761 -3.124 -16.957 1.00 87.44 89 ALA A O 1
ATOM 686 N N . GLU A 1 90 ? 5.046 -1.608 -15.916 1.00 88.75 90 GLU A N 1
ATOM 687 C CA . GLU A 1 90 ? 5.728 -1.092 -17.111 1.00 88.75 90 GLU A CA 1
ATOM 688 C C . GLU A 1 90 ? 6.454 -2.197 -17.888 1.00 88.75 90 GLU A C 1
ATOM 690 O O . GLU A 1 90 ? 6.367 -2.259 -19.115 1.00 88.75 90 GLU A O 1
ATOM 695 N N . ASP A 1 91 ? 7.097 -3.104 -17.159 1.00 84.69 91 ASP A N 1
ATOM 696 C CA . ASP A 1 91 ? 7.908 -4.216 -17.657 1.00 84.69 91 ASP A CA 1
ATOM 697 C C . ASP A 1 91 ? 7.191 -5.580 -17.592 1.00 84.69 91 ASP A C 1
ATOM 699 O O . ASP A 1 91 ? 7.800 -6.621 -17.847 1.00 84.69 91 ASP A O 1
ATOM 703 N N . ASN A 1 92 ? 5.891 -5.583 -17.273 1.00 85.56 92 ASN A N 1
ATOM 704 C CA . ASN A 1 92 ? 5.067 -6.773 -17.037 1.00 85.56 92 ASN A CA 1
ATOM 705 C C . ASN A 1 92 ? 5.538 -7.681 -15.879 1.00 85.56 92 ASN A C 1
ATOM 707 O O . ASN A 1 92 ? 5.114 -8.837 -15.805 1.00 85.56 92 ASN A O 1
ATOM 711 N N . GLN A 1 93 ? 6.379 -7.194 -14.960 1.00 86.06 93 GLN A N 1
ATOM 712 C CA . GLN A 1 93 ? 6.781 -7.937 -13.762 1.00 86.06 93 GLN A CA 1
ATOM 713 C C . GLN A 1 93 ? 5.925 -7.531 -12.557 1.00 86.06 93 GLN A C 1
ATOM 715 O O . GLN A 1 93 ? 5.713 -6.354 -12.302 1.00 86.06 93 GLN A O 1
ATOM 720 N N . ILE A 1 94 ? 5.421 -8.505 -11.795 1.00 88.31 94 ILE A N 1
ATOM 721 C CA . ILE A 1 94 ? 4.564 -8.261 -10.624 1.00 88.31 94 ILE A CA 1
ATOM 722 C C . ILE A 1 94 ? 5.091 -9.063 -9.431 1.00 88.31 94 ILE A C 1
ATOM 724 O O . ILE A 1 94 ? 5.244 -10.282 -9.533 1.00 88.31 94 ILE A O 1
ATOM 728 N N . TRP A 1 95 ? 5.324 -8.412 -8.285 1.00 85.56 95 TRP A N 1
ATOM 729 C CA . TRP A 1 95 ? 5.797 -9.092 -7.068 1.00 85.56 95 TRP A CA 1
ATOM 730 C C . TRP A 1 95 ? 4.640 -9.448 -6.135 1.00 85.56 95 TRP A C 1
ATOM 732 O O . TRP A 1 95 ? 4.285 -8.703 -5.219 1.00 85.56 95 TRP A O 1
ATOM 742 N N . GLY A 1 96 ? 4.054 -10.621 -6.378 1.00 91.00 96 GLY A N 1
ATOM 743 C CA . GLY A 1 96 ? 2.955 -11.159 -5.579 1.00 91.00 96 GLY A CA 1
ATOM 744 C C . GLY A 1 96 ? 1.637 -10.402 -5.760 1.00 91.00 96 GLY A C 1
ATOM 745 O O . GLY A 1 96 ? 1.579 -9.316 -6.341 1.00 91.00 96 GLY A O 1
ATOM 746 N N . LYS A 1 97 ? 0.553 -11.007 -5.272 1.00 93.62 97 LYS A N 1
ATOM 747 C CA . LYS A 1 97 ? -0.796 -10.437 -5.305 1.00 93.62 97 LYS A CA 1
ATOM 748 C C . LYS A 1 97 ? -1.546 -10.809 -4.036 1.00 93.62 97 LYS A C 1
ATOM 750 O O . LYS A 1 97 ? -1.449 -11.943 -3.574 1.00 93.62 97 LYS A O 1
ATOM 755 N N . ALA A 1 98 ? -2.314 -9.865 -3.519 1.00 92.81 98 ALA A N 1
ATOM 756 C CA . ALA A 1 98 ? -3.229 -10.068 -2.409 1.00 92.81 98 ALA A CA 1
ATOM 757 C C . ALA A 1 98 ? -4.540 -9.359 -2.736 1.00 92.81 98 ALA A C 1
ATOM 759 O O . ALA A 1 98 ? -4.525 -8.235 -3.224 1.00 92.81 98 ALA A O 1
ATOM 760 N N . ASP A 1 99 ? -5.682 -9.989 -2.477 1.00 94.81 99 ASP A N 1
ATOM 761 C CA . ASP A 1 99 ? -6.954 -9.356 -2.826 1.00 94.81 99 ASP A CA 1
ATOM 762 C C . ASP A 1 99 ? -7.194 -8.090 -2.006 1.00 94.81 99 ASP A C 1
ATOM 764 O O . ASP A 1 99 ? -6.959 -8.051 -0.793 1.00 94.81 99 ASP A O 1
ATOM 768 N N . ILE A 1 100 ? -7.741 -7.070 -2.659 1.00 94.12 100 ILE A N 1
ATOM 769 C CA . ILE A 1 100 ? -8.279 -5.906 -1.969 1.00 94.12 100 ILE A CA 1
ATOM 770 C C . ILE A 1 100 ? -9.630 -6.299 -1.370 1.00 94.12 100 ILE A C 1
ATOM 772 O O . ILE A 1 100 ? -10.583 -6.559 -2.098 1.00 94.12 100 ILE A O 1
ATOM 776 N N . THR A 1 101 ? -9.714 -6.338 -0.040 1.00 94.19 101 THR A N 1
ATOM 777 C CA . THR A 1 101 ? -10.958 -6.616 0.692 1.00 94.19 101 THR A CA 1
ATOM 778 C C . THR A 1 101 ? -11.264 -5.485 1.665 1.00 94.19 101 THR A C 1
ATOM 780 O O . THR A 1 101 ? -10.351 -4.832 2.177 1.00 94.19 101 THR A O 1
ATOM 783 N N . LYS A 1 102 ? -12.548 -5.278 1.986 1.00 91.94 102 LYS A N 1
ATOM 784 C CA . LYS A 1 102 ? -12.971 -4.249 2.952 1.00 91.94 102 LYS A CA 1
ATOM 785 C C . LYS A 1 102 ? -12.282 -4.403 4.308 1.00 91.94 102 LYS A C 1
ATOM 787 O O . LYS A 1 102 ? -11.826 -3.414 4.870 1.00 91.94 102 LYS A O 1
ATOM 792 N N . GLY A 1 103 ? -12.148 -5.637 4.803 1.00 90.56 103 GLY A N 1
ATOM 793 C CA . GLY A 1 103 ? -11.466 -5.910 6.071 1.00 90.56 103 GLY A CA 1
ATOM 794 C C . GLY A 1 103 ? -9.974 -5.575 6.038 1.00 90.56 103 GLY A C 1
ATOM 795 O O . GLY A 1 103 ? -9.474 -5.000 7.000 1.00 90.56 103 GLY A O 1
ATOM 796 N N . ARG A 1 104 ? -9.274 -5.841 4.923 1.00 93.94 104 ARG A N 1
ATOM 797 C CA . ARG A 1 104 ? -7.870 -5.424 4.753 1.00 93.94 104 ARG A CA 1
ATOM 798 C C . ARG A 1 104 ? -7.728 -3.910 4.726 1.00 93.94 104 ARG A C 1
ATOM 800 O O . ARG A 1 104 ? -6.891 -3.373 5.444 1.00 93.94 104 ARG A O 1
ATOM 807 N N . CYS A 1 105 ? -8.571 -3.227 3.953 1.00 95.88 105 CYS A N 1
ATOM 808 C CA . CYS A 1 105 ? -8.580 -1.767 3.916 1.00 95.88 105 CYS A CA 1
ATOM 809 C C . CYS A 1 105 ? -8.852 -1.180 5.303 1.00 95.88 105 CYS A C 1
ATOM 811 O O . CYS A 1 105 ? -8.117 -0.303 5.735 1.00 95.88 105 CYS A O 1
ATOM 813 N N . LYS A 1 106 ? -9.855 -1.694 6.026 1.00 95.12 106 LYS A N 1
ATOM 814 C CA . LYS A 1 106 ? -10.172 -1.248 7.388 1.00 95.12 106 LYS A CA 1
ATOM 815 C C . LYS A 1 106 ? -8.984 -1.439 8.338 1.00 95.12 106 LYS A C 1
ATOM 817 O O . LYS A 1 106 ? -8.625 -0.495 9.029 1.00 95.12 106 LYS A O 1
ATOM 822 N N . ALA A 1 107 ? -8.349 -2.613 8.328 1.00 94.62 107 ALA A N 1
ATOM 823 C CA . ALA A 1 107 ? -7.233 -2.912 9.226 1.00 94.62 107 ALA A CA 1
ATOM 824 C C . ALA A 1 107 ? -6.037 -1.992 8.960 1.00 94.62 107 ALA A C 1
ATOM 826 O O . ALA A 1 107 ? -5.438 -1.476 9.897 1.00 94.62 107 ALA A O 1
ATOM 827 N N . LEU A 1 108 ? -5.727 -1.745 7.682 1.00 96.62 108 LEU A N 1
ATOM 828 C CA . LEU A 1 108 ? -4.684 -0.802 7.291 1.00 96.62 108 LEU A CA 1
ATOM 829 C C . LEU A 1 108 ? -5.046 0.633 7.693 1.00 96.62 108 LEU A C 1
ATOM 831 O O . LEU A 1 108 ? -4.214 1.318 8.269 1.00 96.62 108 LEU A O 1
ATOM 835 N N . LEU A 1 109 ? -6.275 1.096 7.450 1.00 97.19 109 LEU A N 1
ATOM 836 C CA . LEU A 1 109 ? -6.683 2.456 7.826 1.00 97.19 109 LEU A CA 1
ATOM 837 C C . LEU A 1 109 ? -6.610 2.689 9.338 1.00 97.19 109 LEU A C 1
ATOM 839 O O . LEU A 1 109 ? -6.109 3.727 9.757 1.00 97.19 109 LEU A O 1
ATOM 843 N N . GLU A 1 110 ? -7.062 1.728 10.148 1.00 96.00 110 GLU A N 1
ATOM 844 C CA . GLU A 1 110 ? -6.902 1.796 11.606 1.00 96.00 110 GLU A CA 1
ATOM 845 C C . GLU A 1 110 ? -5.420 1.801 11.997 1.00 96.00 110 GLU A C 1
ATOM 847 O O . GLU A 1 110 ? -4.988 2.661 12.758 1.00 96.00 110 GLU A O 1
ATOM 852 N N . TYR A 1 111 ? -4.616 0.909 11.412 1.00 95.62 111 TYR A N 1
ATOM 853 C CA . TYR A 1 111 ? -3.184 0.844 11.692 1.00 95.62 111 TYR A CA 1
ATOM 854 C C . TYR A 1 111 ? -2.465 2.167 11.382 1.00 95.62 111 TYR A C 1
ATOM 856 O O . TYR A 1 111 ? -1.701 2.663 12.207 1.00 95.62 111 TYR A O 1
ATOM 864 N N . TYR A 1 112 ? -2.733 2.776 10.225 1.00 96.62 112 TYR A N 1
ATOM 865 C CA . TYR A 1 112 ? -2.133 4.055 9.829 1.00 96.62 112 TYR A CA 1
ATOM 866 C C . TYR A 1 112 ? -2.681 5.252 10.616 1.00 96.62 112 TYR A C 1
ATOM 868 O O . TYR A 1 112 ? -1.983 6.259 10.730 1.00 96.62 112 TYR A O 1
ATOM 876 N N . ALA A 1 113 ? -3.888 5.158 11.182 1.00 96.50 113 ALA A N 1
ATOM 877 C CA . ALA A 1 113 ? -4.373 6.148 12.138 1.00 96.50 113 ALA A CA 1
ATOM 878 C C . ALA A 1 113 ? -3.564 6.093 13.447 1.00 96.50 113 ALA A C 1
ATOM 880 O O . ALA A 1 113 ? -3.139 7.140 13.936 1.00 96.50 113 ALA A O 1
ATOM 881 N N . ASP A 1 114 ? -3.285 4.886 13.948 1.00 96.25 114 ASP A N 1
ATOM 882 C CA . ASP A 1 114 ? -2.519 4.661 15.181 1.00 96.25 114 ASP A CA 1
ATOM 883 C C . ASP A 1 114 ? -1.016 4.973 15.013 1.00 96.25 114 ASP A C 1
ATOM 885 O O . ASP A 1 114 ? -0.372 5.462 15.940 1.00 96.25 114 ASP A O 1
ATOM 889 N N . HIS A 1 115 ? -0.458 4.762 13.814 1.00 95.56 115 HIS A N 1
ATOM 890 C CA . HIS A 1 115 ? 0.975 4.925 13.507 1.00 95.56 115 HIS A CA 1
ATOM 891 C C . HIS A 1 115 ? 1.259 6.132 12.600 1.00 95.56 115 HIS A C 1
ATOM 893 O O . HIS A 1 115 ? 2.254 6.171 11.873 1.00 95.56 115 HIS A O 1
ATOM 899 N N . LYS A 1 116 ? 0.380 7.141 12.624 1.00 97.25 116 LYS A N 1
ATOM 900 C CA . LYS A 1 116 ? 0.426 8.299 11.717 1.00 97.25 116 LYS A CA 1
ATOM 901 C C . LYS A 1 116 ? 1.784 9.004 11.692 1.00 97.25 116 LYS A C 1
ATOM 903 O O . LYS A 1 116 ? 2.251 9.374 10.619 1.00 97.25 116 LYS A O 1
ATOM 908 N N . GLN A 1 117 ? 2.399 9.216 12.855 1.00 97.19 117 GLN A N 1
ATOM 909 C CA . GLN A 1 117 ? 3.668 9.941 12.951 1.00 97.19 117 GLN A CA 1
ATOM 910 C C . GLN A 1 117 ? 4.820 9.153 12.310 1.00 97.19 117 GLN A C 1
ATOM 912 O O . GLN A 1 117 ? 5.493 9.681 11.429 1.00 97.19 117 GLN A O 1
ATOM 917 N N . GLU A 1 118 ? 4.979 7.877 12.670 1.00 96.44 118 GLU A N 1
ATOM 918 C CA . GLU A 1 118 ? 5.981 6.978 12.075 1.00 96.44 118 GLU A CA 1
ATOM 919 C C . GLU A 1 118 ? 5.795 6.875 10.554 1.00 96.44 118 GLU A C 1
ATOM 921 O O . GLU A 1 118 ? 6.746 6.994 9.781 1.00 96.44 118 GLU A O 1
ATOM 926 N N . ALA A 1 119 ? 4.550 6.719 10.097 1.00 96.25 119 ALA A N 1
ATOM 927 C CA . ALA A 1 119 ? 4.259 6.616 8.676 1.00 96.25 119 ALA A CA 1
ATOM 928 C C . ALA A 1 119 ? 4.628 7.886 7.902 1.00 96.25 119 ALA A C 1
ATOM 930 O O . ALA A 1 119 ? 5.166 7.794 6.798 1.00 96.25 119 ALA A O 1
ATOM 931 N N . LYS A 1 120 ? 4.392 9.067 8.479 1.00 97.56 120 LYS A N 1
ATOM 932 C CA . LYS A 1 120 ? 4.807 10.345 7.890 1.00 97.56 120 LYS A CA 1
ATOM 933 C C . LYS A 1 120 ? 6.318 10.530 7.879 1.00 97.56 120 LYS A C 1
ATOM 935 O O . LYS A 1 120 ? 6.830 11.101 6.923 1.00 97.56 120 LYS A O 1
ATOM 940 N N . GLU A 1 121 ? 7.031 10.044 8.888 1.00 96.94 121 GLU A N 1
ATOM 941 C CA . GLU A 1 121 ? 8.499 10.083 8.915 1.00 96.94 121 GLU A CA 1
ATOM 942 C C . GLU A 1 121 ? 9.111 9.201 7.818 1.00 96.94 121 GLU A C 1
ATOM 944 O O . GLU A 1 121 ? 10.085 9.597 7.181 1.00 96.94 121 GLU A O 1
ATOM 949 N N . LEU A 1 122 ? 8.506 8.042 7.538 1.00 95.12 122 LEU A N 1
ATOM 950 C CA . LEU A 1 122 ? 8.973 7.109 6.505 1.00 95.12 122 LEU A CA 1
ATOM 951 C C . LEU A 1 122 ? 8.566 7.504 5.076 1.00 95.12 122 LEU A C 1
ATOM 953 O O . LEU A 1 122 ? 9.305 7.266 4.116 1.00 95.12 122 LEU A O 1
ATOM 957 N N . LEU A 1 123 ? 7.362 8.051 4.905 1.00 95.44 123 LEU A N 1
ATOM 958 C CA . LEU A 1 123 ? 6.804 8.361 3.586 1.00 95.44 123 LEU A CA 1
ATOM 959 C C . LEU A 1 123 ? 7.007 9.823 3.190 1.00 95.44 123 LEU A C 1
ATOM 961 O O . LEU A 1 123 ? 7.204 10.102 2.010 1.00 95.44 123 LEU A O 1
ATOM 965 N N . GLY A 1 124 ? 6.991 10.737 4.157 1.00 97.25 124 GLY A N 1
ATOM 966 C CA . GLY A 1 124 ? 6.708 12.153 3.949 1.00 97.25 124 GLY A CA 1
ATOM 967 C C . GLY A 1 124 ? 5.201 12.438 3.974 1.00 97.25 124 GLY A C 1
ATOM 968 O O . GLY A 1 124 ? 4.382 11.567 3.676 1.00 97.25 124 GLY A O 1
ATOM 969 N N . GLU A 1 125 ? 4.827 13.679 4.309 1.00 96.75 125 GLU A N 1
ATOM 970 C CA . GLU A 1 125 ? 3.424 14.106 4.477 1.00 96.75 125 GLU A CA 1
ATOM 971 C C . GLU A 1 125 ? 2.560 13.764 3.254 1.00 96.75 125 GLU A C 1
ATOM 973 O O . GLU A 1 125 ? 1.523 13.118 3.377 1.00 96.75 125 GLU A O 1
ATOM 978 N N . LYS A 1 126 ? 3.027 14.142 2.059 1.00 97.50 126 LYS A N 1
ATOM 979 C CA . LYS A 1 126 ? 2.272 13.978 0.813 1.00 97.50 126 LYS A CA 1
ATOM 980 C C . LYS A 1 126 ? 2.031 12.509 0.456 1.00 97.50 126 LYS A C 1
ATOM 982 O O . LYS A 1 126 ? 0.927 12.146 0.058 1.00 97.50 126 LYS A O 1
ATOM 987 N N . ASP A 1 127 ? 3.058 11.668 0.555 1.00 97.88 127 ASP A N 1
ATOM 988 C CA . ASP A 1 127 ? 2.934 10.251 0.197 1.00 97.88 127 ASP A CA 1
ATOM 989 C C . ASP A 1 127 ? 2.116 9.483 1.237 1.00 97.88 127 ASP A C 1
ATOM 991 O O . ASP A 1 127 ? 1.348 8.598 0.866 1.00 97.88 127 ASP A O 1
ATOM 995 N N . TYR A 1 128 ? 2.199 9.867 2.515 1.00 98.06 128 TYR A N 1
ATOM 996 C CA . TYR A 1 128 ? 1.284 9.379 3.543 1.00 98.06 128 TYR A CA 1
ATOM 997 C C . TYR A 1 128 ? -0.179 9.702 3.192 1.00 98.06 128 TYR A C 1
ATOM 999 O O . TYR A 1 128 ? -1.028 8.810 3.210 1.00 98.06 128 TYR A O 1
ATOM 1007 N N . GLU A 1 129 ? -0.481 10.954 2.834 1.00 98.25 129 GLU A N 1
ATOM 1008 C CA . GLU A 1 129 ? -1.842 11.368 2.473 1.00 98.25 129 GLU A CA 1
ATOM 1009 C C . GLU A 1 129 ? -2.362 10.635 1.232 1.00 98.25 129 GLU A C 1
ATOM 1011 O O . GLU A 1 129 ? -3.484 10.127 1.240 1.00 98.25 129 GLU A O 1
ATOM 1016 N N . ASP A 1 130 ? -1.543 10.521 0.183 1.00 98.12 130 ASP A N 1
ATOM 1017 C CA . ASP A 1 130 ? -1.913 9.800 -1.038 1.00 98.12 130 ASP A CA 1
ATOM 1018 C C . ASP A 1 130 ? -2.140 8.301 -0.787 1.00 98.12 130 ASP A C 1
ATOM 1020 O O . ASP A 1 130 ? -3.052 7.710 -1.375 1.00 98.12 130 ASP A O 1
ATOM 1024 N N . LEU A 1 131 ? -1.342 7.686 0.090 1.00 98.38 131 LEU A N 1
ATOM 1025 C CA . LEU A 1 131 ? -1.486 6.283 0.467 1.00 98.38 131 LEU A CA 1
ATOM 1026 C C . LEU A 1 131 ? -2.788 6.043 1.243 1.00 98.38 131 LEU A C 1
ATOM 1028 O O . LEU A 1 131 ? -3.563 5.157 0.879 1.00 98.38 131 LEU A O 1
ATOM 1032 N N . VAL A 1 132 ? -3.076 6.859 2.262 1.00 98.50 132 VAL A N 1
ATOM 1033 C CA . VAL A 1 132 ? -4.314 6.750 3.054 1.00 98.50 132 VAL A CA 1
ATOM 1034 C C . VAL A 1 132 ? -5.554 7.043 2.202 1.00 98.50 132 VAL A C 1
ATOM 1036 O O . VAL A 1 132 ? -6.554 6.325 2.306 1.00 98.50 132 VAL A O 1
ATOM 1039 N N . ASP A 1 133 ? -5.500 8.045 1.321 1.00 98.50 133 ASP A N 1
ATOM 1040 C CA . ASP A 1 133 ? -6.572 8.340 0.363 1.00 98.50 133 ASP A CA 1
ATOM 1041 C C . ASP A 1 133 ? -6.821 7.152 -0.578 1.00 98.50 133 ASP A C 1
ATOM 1043 O O . ASP A 1 133 ? -7.963 6.741 -0.785 1.00 98.50 133 ASP A O 1
ATOM 1047 N N . GLY A 1 134 ? -5.757 6.540 -1.098 1.00 98.31 134 GLY A N 1
ATOM 1048 C CA . GLY A 1 134 ? -5.858 5.364 -1.953 1.00 98.31 134 GLY A CA 1
ATOM 1049 C C . GLY A 1 134 ? -6.481 4.153 -1.252 1.00 98.31 134 GLY A C 1
ATOM 1050 O O . GLY A 1 134 ? -7.414 3.555 -1.788 1.00 98.31 134 GLY A O 1
ATOM 1051 N N . ILE A 1 135 ? -6.054 3.832 -0.025 1.00 98.44 135 ILE A N 1
AT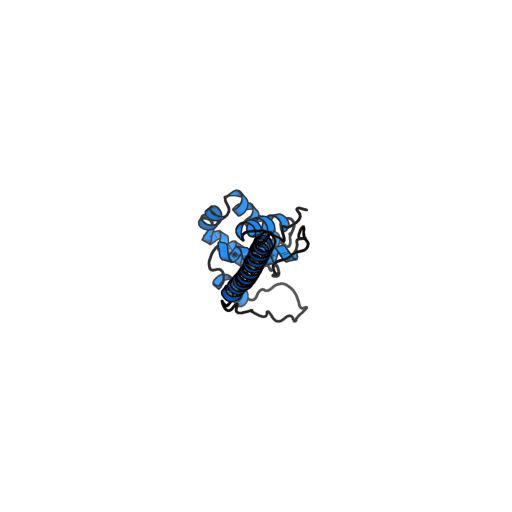OM 1052 C CA . ILE A 1 135 ? -6.651 2.739 0.767 1.00 98.44 135 ILE A CA 1
ATOM 1053 C C . ILE A 1 135 ? -8.121 3.049 1.103 1.00 98.44 135 ILE A C 1
ATOM 1055 O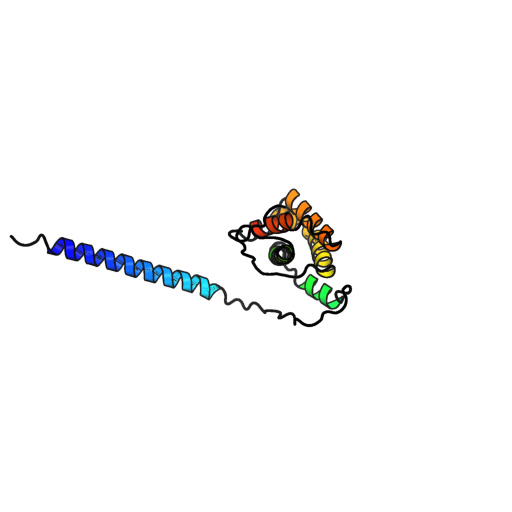 O . ILE A 1 135 ? -8.976 2.158 1.071 1.00 98.44 135 ILE A O 1
ATOM 1059 N N . THR A 1 136 ? -8.447 4.316 1.369 1.00 98.38 136 THR A N 1
ATOM 1060 C CA . THR A 1 136 ? -9.830 4.762 1.589 1.00 98.38 136 THR A CA 1
ATOM 1061 C C . THR A 1 136 ? -10.685 4.569 0.338 1.00 98.38 136 THR A C 1
ATOM 1063 O O . THR A 1 136 ? -11.813 4.085 0.440 1.00 98.38 136 THR A O 1
ATOM 1066 N N . LYS A 1 137 ? -10.166 4.890 -0.850 1.00 98.12 137 LYS A N 1
ATOM 1067 C CA . LYS A 1 137 ? -10.853 4.646 -2.127 1.00 98.12 137 LYS A CA 1
ATOM 1068 C C . LYS A 1 137 ? -11.055 3.156 -2.388 1.00 98.12 137 LYS A C 1
ATOM 1070 O O . LYS A 1 137 ? -12.177 2.737 -2.672 1.00 98.12 137 LYS A O 1
ATOM 1075 N N . TRP A 1 138 ? -10.033 2.335 -2.150 1.00 97.94 138 TRP A N 1
ATOM 1076 C CA . TRP A 1 138 ? -10.137 0.876 -2.235 1.00 97.94 138 TRP A CA 1
ATOM 1077 C C . TRP A 1 138 ? -11.236 0.313 -1.325 1.00 97.94 138 TRP A C 1
ATOM 1079 O O . TRP A 1 138 ? -11.988 -0.572 -1.735 1.00 97.94 138 TRP A O 1
ATOM 1089 N N . SER A 1 139 ? -11.412 0.878 -0.124 1.00 96.25 139 SER A N 1
ATOM 1090 C CA . SER A 1 139 ? -12.503 0.503 0.788 1.00 96.25 139 SER A CA 1
ATOM 1091 C C . SER A 1 139 ? -13.903 0.808 0.231 1.00 96.25 139 SER A C 1
ATOM 1093 O O . SER A 1 139 ? -14.895 0.304 0.747 1.00 96.25 139 SER A O 1
ATOM 1095 N N . LYS A 1 140 ? -14.006 1.581 -0.853 1.00 96.81 140 LYS A N 1
ATOM 1096 C CA . LYS A 1 140 ? -15.242 1.957 -1.559 1.00 96.81 140 LYS A CA 1
ATOM 1097 C C . LYS A 1 140 ? -15.290 1.407 -2.993 1.00 96.81 140 LYS A C 1
ATOM 1099 O O . LYS A 1 140 ? -16.085 1.882 -3.791 1.00 96.81 140 LYS A O 1
ATOM 1104 N N . ASP A 1 141 ? -14.437 0.426 -3.300 1.00 95.69 141 ASP A N 1
ATOM 1105 C CA . ASP A 1 141 ? -14.272 -0.181 -4.634 1.00 95.69 141 ASP A CA 1
ATOM 1106 C C . ASP A 1 141 ? -13.853 0.808 -5.733 1.00 95.69 141 ASP A C 1
ATOM 1108 O O . ASP A 1 141 ? -13.989 0.534 -6.923 1.00 95.69 141 ASP A O 1
ATOM 1112 N N . ASP A 1 142 ? -13.277 1.944 -5.335 1.00 97.38 142 ASP A N 1
ATOM 1113 C CA . ASP A 1 142 ? -12.623 2.887 -6.231 1.00 97.38 142 ASP A CA 1
ATOM 1114 C C . ASP A 1 142 ? -11.125 2.560 -6.295 1.00 97.38 142 ASP A C 1
ATOM 1116 O O . ASP A 1 142 ? -10.393 2.683 -5.312 1.00 97.38 142 ASP A O 1
ATOM 1120 N N . TYR A 1 143 ? -10.660 2.128 -7.467 1.00 96.50 143 TYR A N 1
ATOM 1121 C CA . TYR A 1 143 ? -9.271 1.722 -7.699 1.00 96.50 143 TYR A CA 1
ATOM 1122 C C . TYR A 1 143 ? -8.463 2.756 -8.493 1.00 96.50 143 TYR A C 1
ATOM 1124 O O . TYR A 1 143 ? -7.340 2.452 -8.902 1.00 96.50 143 TYR A O 1
ATOM 1132 N N . SER A 1 144 ? -8.991 3.969 -8.684 1.00 95.94 144 SER A N 1
ATOM 1133 C CA . SER A 1 144 ? -8.376 5.035 -9.495 1.00 95.94 144 SER A CA 1
ATOM 1134 C C . SER A 1 144 ? -6.968 5.434 -9.044 1.00 95.94 144 SER A C 1
ATOM 1136 O O . SER A 1 144 ? -6.165 5.877 -9.856 1.00 95.94 144 SER A O 1
ATOM 1138 N N . LYS A 1 145 ? -6.627 5.233 -7.766 1.00 96.19 145 LYS A N 1
ATOM 1139 C CA . LYS A 1 145 ? -5.299 5.545 -7.211 1.00 96.19 145 LYS A CA 1
ATOM 1140 C C . LYS A 1 145 ? -4.343 4.357 -7.099 1.00 96.19 145 LYS A C 1
ATOM 1142 O O . LYS A 1 145 ? -3.273 4.495 -6.514 1.00 96.19 145 LYS A O 1
ATOM 1147 N N . SER A 1 146 ? -4.684 3.199 -7.661 1.00 96.81 146 SER A N 1
ATOM 1148 C CA . SER A 1 146 ? -3.880 1.982 -7.473 1.00 96.81 146 SER A CA 1
ATOM 1149 C C . SER A 1 146 ? -2.437 2.116 -7.972 1.00 96.81 146 SER A C 1
ATOM 1151 O O . SER A 1 146 ? -1.534 1.693 -7.257 1.00 96.81 146 SER A O 1
ATOM 1153 N N . SER A 1 147 ? -2.198 2.753 -9.127 1.00 96.75 147 SER A N 1
ATOM 1154 C CA . SER A 1 147 ? -0.833 2.984 -9.642 1.00 96.75 147 SER A CA 1
ATOM 1155 C C . SER A 1 147 ? -0.019 3.903 -8.734 1.00 96.75 147 SER A C 1
ATOM 1157 O O . SER A 1 147 ? 1.119 3.587 -8.394 1.00 96.75 147 SER A O 1
ATOM 1159 N N . ARG A 1 148 ? -0.631 4.987 -8.243 1.00 97.19 148 ARG A N 1
ATOM 1160 C CA . ARG A 1 148 ? 0.012 5.904 -7.296 1.00 97.19 148 ARG A CA 1
ATOM 1161 C C . ARG A 1 148 ? 0.378 5.203 -5.989 1.00 97.19 148 ARG A C 1
ATOM 1163 O O . ARG A 1 148 ? 1.509 5.326 -5.531 1.00 97.19 148 ARG A O 1
ATOM 1170 N N . VAL A 1 149 ? -0.565 4.473 -5.392 1.00 97.62 149 VAL A N 1
ATOM 1171 C CA . VAL A 1 149 ? -0.332 3.744 -4.134 1.00 97.62 149 VAL A CA 1
ATOM 1172 C C . VAL A 1 149 ? 0.747 2.684 -4.318 1.00 97.62 149 VAL A C 1
ATOM 1174 O O . VAL A 1 149 ? 1.643 2.598 -3.483 1.00 97.62 149 VAL A O 1
ATOM 1177 N N . HIS A 1 150 ? 0.693 1.927 -5.421 1.00 97.44 150 HIS A N 1
ATOM 1178 C CA . HIS A 1 150 ? 1.731 0.972 -5.799 1.00 97.44 150 HIS A CA 1
ATOM 1179 C C . HIS A 1 150 ? 3.107 1.638 -5.806 1.00 97.44 150 HIS A C 1
ATOM 1181 O O . HIS A 1 150 ? 4.010 1.177 -5.117 1.00 97.44 150 HIS A O 1
ATOM 1187 N N . ASN A 1 151 ? 3.253 2.734 -6.555 1.00 96.56 151 ASN A N 1
ATOM 1188 C CA . ASN A 1 151 ? 4.544 3.380 -6.763 1.00 96.56 151 ASN A CA 1
ATOM 1189 C C . ASN A 1 151 ? 5.119 3.970 -5.464 1.00 96.56 151 ASN A C 1
ATOM 1191 O O . ASN A 1 151 ? 6.316 3.824 -5.234 1.00 96.56 151 ASN A O 1
ATOM 1195 N N . ILE A 1 152 ? 4.280 4.509 -4.566 1.00 96.94 152 ILE A N 1
ATOM 1196 C CA . ILE A 1 152 ? 4.717 4.970 -3.232 1.00 96.94 152 ILE A CA 1
ATOM 1197 C C . ILE A 1 152 ? 5.409 3.841 -2.456 1.00 96.94 152 ILE A C 1
ATOM 1199 O O . ILE A 1 152 ? 6.534 4.003 -1.982 1.00 96.94 152 ILE A O 1
ATOM 1203 N N . VAL A 1 153 ? 4.744 2.691 -2.301 1.00 96.56 153 VAL A N 1
ATOM 1204 C CA . VAL A 1 153 ? 5.295 1.595 -1.487 1.00 96.56 153 VAL A CA 1
ATOM 1205 C C . VAL A 1 153 ? 6.398 0.834 -2.217 1.00 96.56 153 VAL A C 1
ATOM 1207 O O . VAL A 1 153 ? 7.350 0.394 -1.582 1.00 96.56 153 VAL A O 1
ATOM 1210 N N . TRP A 1 154 ? 6.318 0.730 -3.544 1.00 96.12 154 TRP A N 1
ATOM 1211 C CA . TRP A 1 154 ? 7.341 0.110 -4.387 1.00 96.12 154 TRP A CA 1
ATOM 1212 C C . TRP A 1 154 ? 8.696 0.811 -4.239 1.00 96.12 154 TRP A C 1
ATOM 1214 O O . TRP A 1 154 ? 9.709 0.144 -4.037 1.00 96.12 154 TRP A O 1
ATOM 1224 N N . GLU A 1 155 ? 8.725 2.148 -4.239 1.00 95.12 155 GLU A N 1
ATOM 1225 C CA . GLU A 1 155 ? 9.962 2.903 -4.004 1.00 95.12 155 GLU A CA 1
ATOM 1226 C C . GLU A 1 155 ? 10.564 2.589 -2.628 1.00 95.12 155 GLU A C 1
ATOM 1228 O O . GLU A 1 155 ? 11.773 2.389 -2.503 1.00 95.12 155 GLU A O 1
ATOM 1233 N N . ARG A 1 156 ? 9.726 2.495 -1.586 1.00 94.62 156 ARG A N 1
ATOM 1234 C CA . ARG A 1 156 ? 10.175 2.206 -0.212 1.00 94.62 156 ARG A CA 1
ATOM 1235 C C . ARG A 1 156 ? 10.633 0.761 -0.016 1.00 94.62 156 ARG A C 1
ATOM 1237 O O . ARG A 1 156 ? 11.455 0.507 0.858 1.00 94.62 156 ARG A O 1
ATOM 1244 N N . LEU A 1 157 ? 10.164 -0.163 -0.852 1.00 92.75 157 LEU A N 1
ATOM 1245 C CA . LEU A 1 157 ? 10.627 -1.552 -0.901 1.00 92.75 157 LEU A CA 1
ATOM 1246 C C . LEU A 1 157 ? 11.941 -1.725 -1.691 1.00 92.75 157 LEU A C 1
ATOM 1248 O O . LEU A 1 157 ? 12.378 -2.855 -1.898 1.00 92.75 157 LEU A O 1
ATOM 1252 N N . GLY A 1 158 ? 12.586 -0.631 -2.119 1.00 91.50 158 GLY A N 1
ATOM 1253 C CA . GLY A 1 158 ? 13.839 -0.673 -2.879 1.00 91.50 158 GLY A CA 1
ATOM 1254 C C . GLY A 1 158 ? 13.627 -0.952 -4.366 1.00 91.50 158 GLY A C 1
ATOM 1255 O O . GLY A 1 158 ? 14.393 -1.706 -4.963 1.00 91.50 158 GLY A O 1
ATOM 1256 N N . GLY A 1 159 ? 12.560 -0.383 -4.934 1.00 83.00 159 GLY A N 1
ATOM 1257 C CA . GLY A 1 159 ? 12.075 -0.627 -6.291 1.00 83.00 159 GLY A CA 1
ATOM 1258 C C . GLY A 1 159 ? 13.154 -0.751 -7.377 1.00 83.00 159 GLY A C 1
ATOM 1259 O O . GLY A 1 159 ? 14.103 0.029 -7.440 1.00 83.00 159 GLY A O 1
ATOM 1260 N N . GLY A 1 160 ? 12.967 -1.742 -8.257 1.00 85.06 160 GLY A N 1
ATOM 1261 C CA . GLY A 1 160 ? 13.801 -1.994 -9.436 1.00 85.06 160 GLY A CA 1
ATOM 1262 C C . GLY A 1 160 ? 12.941 -2.279 -10.667 1.00 85.06 160 GLY A C 1
ATOM 1263 O O . GLY A 1 160 ? 12.684 -1.387 -11.467 1.00 85.06 160 GLY A O 1
ATOM 1264 N N . ASN A 1 161 ? 12.437 -3.505 -10.773 1.00 81.50 161 ASN A N 1
ATOM 1265 C CA . ASN A 1 161 ? 11.446 -3.894 -11.778 1.00 81.50 161 ASN A CA 1
ATOM 1266 C C . ASN A 1 161 ? 10.025 -3.832 -11.198 1.00 81.50 161 ASN A C 1
ATOM 1268 O O . ASN A 1 161 ? 9.846 -3.829 -9.977 1.00 81.50 161 ASN A O 1
ATOM 1272 N N . GLY A 1 162 ? 9.014 -3.812 -12.062 1.00 80.31 162 GLY A N 1
ATOM 1273 C CA . GLY A 1 162 ? 7.607 -3.889 -11.674 1.00 80.31 162 GLY A CA 1
ATOM 1274 C C . GLY A 1 162 ? 6.938 -2.558 -11.341 1.00 80.31 162 GLY A C 1
ATOM 1275 O O . GLY A 1 162 ? 5.844 -2.566 -10.791 1.00 80.31 162 GLY A O 1
ATOM 1276 N N . LYS A 1 163 ? 7.550 -1.415 -11.678 1.00 92.31 163 LYS A N 1
ATOM 1277 C CA . LYS A 1 163 ? 6.918 -0.093 -11.528 1.00 92.31 163 LYS A CA 1
ATOM 1278 C C . LYS A 1 163 ? 5.569 -0.050 -12.256 1.00 92.31 163 LYS A C 1
ATOM 1280 O O . LYS A 1 163 ? 5.463 -0.535 -13.381 1.00 92.31 163 LYS A O 1
ATOM 1285 N N . ALA A 1 164 ? 4.545 0.549 -11.650 1.00 90.62 164 ALA A N 1
ATOM 1286 C CA . ALA A 1 164 ? 3.230 0.664 -12.272 1.00 90.62 164 ALA A CA 1
ATOM 1287 C C . ALA A 1 164 ? 3.189 1.803 -13.295 1.00 90.62 164 ALA A C 1
ATOM 1289 O O . ALA A 1 164 ? 3.664 2.908 -13.019 1.00 90.62 164 ALA A O 1
ATOM 1290 N N . LYS A 1 165 ? 2.523 1.554 -14.429 1.00 86.81 165 LYS A N 1
ATOM 1291 C CA . LYS A 1 165 ? 2.140 2.610 -15.373 1.00 86.81 165 LYS A CA 1
ATOM 1292 C C . LYS A 1 165 ? 1.131 3.546 -14.710 1.00 86.81 165 LYS A C 1
ATOM 1294 O O . LYS A 1 165 ? 0.114 3.091 -14.175 1.00 86.81 165 LYS A O 1
ATOM 1299 N N . GLU A 1 166 ? 1.390 4.846 -14.782 1.00 78.94 166 GLU A N 1
ATOM 1300 C CA . GLU A 1 166 ? 0.393 5.864 -14.438 1.00 78.94 166 GLU A CA 1
ATOM 1301 C C . GLU A 1 166 ? -0.715 5.848 -15.508 1.00 78.94 166 GLU A C 1
ATOM 1303 O O . GLU A 1 166 ? -0.420 5.773 -16.705 1.00 78.94 166 GLU A O 1
ATOM 1308 N N . LYS A 1 167 ? -1.980 5.846 -15.079 1.00 62.16 167 LYS A N 1
ATOM 1309 C CA . LYS A 1 167 ? -3.169 5.788 -15.944 1.00 62.16 167 LYS A CA 1
ATOM 1310 C C . LYS A 1 167 ? -4.085 6.970 -15.675 1.00 62.16 167 LYS A C 1
ATOM 1312 O O . LYS A 1 167 ? -4.174 7.370 -14.493 1.00 62.16 167 LYS A O 1
#

pLDDT: mean 77.66, std 21.44, range [32.22, 98.5]

Radius of gyration: 24.61 Å; chains: 1; bounding box: 89×37×46 Å

Foldseek 3Di:
DDDPPVVVVVVVVVVVVVVVVVVVVVVVVVVVVVVVPPPDPPPPPPDPDDPDDDDDPDVVNLVVLLVPCDDPLVCLLVLLQCLLVPFAWPQRDGDHHDHLHLSNLVSVLVVCVVCVVVNCVLQNPVLSVLLNVCSVCSNVVRNLSSLVNNQSSCVSVVHDGRRTDND

Secondary structure (DSSP, 8-state):
---SHHHHHHHHHHHHHHHHHHHHHHHHHHHHHHHTT-S-----------------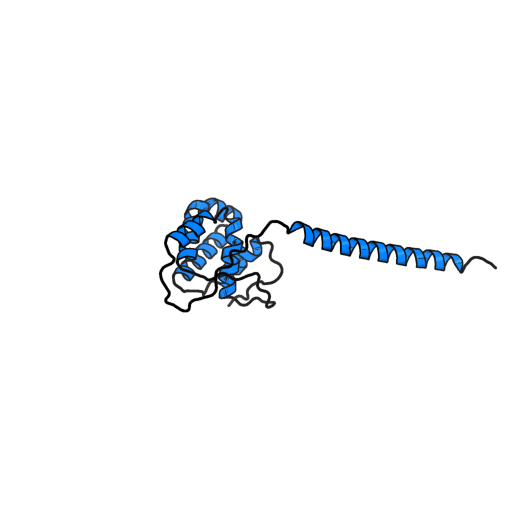--HHHHHHHHHH---HHHHHHHHHHHHTTT--BTTS---------HHHHHHHHHHHHHTHHHHHHHH-HHHHHHHHHHHHHHTTT--TTHHHHHHHHHHHTT--S-PBPP-

Organism: NCBI:txid1121302